Protein AF-A0A8J4PV70-F1 (afdb_monomer_lite)

Foldseek 3Di:
DDDDDDDDDDDPDDPDPPPPPPPCDVVNVVVVVVVVVVVVVLVVLVVVLVVLVVVLVVLCVVQVVCSCPPCVVSVVVSVVSVVVSVVVVD

Sequence (90 aa):
MAEEVPTTWVEKQHLRPQVLDIDVTQKHKERIATNVKFAIEFEQNENELKLYQNILAECFYKQRQGYIKNCRPIVLEYLQKVADVESKNY

Secondary structure (DSSP, 8-state):
-------------------------HHHHHHHHHHHHHHHHHHHHHHHHHHHHHHHHHHHHHHGGGHHHHSHHHHHHHHHHHHHHHHH--

Organism: NCBI:txid133409

Structure (mmCIF, N/CA/C/O backbone):
data_AF-A0A8J4PV70-F1
#
_entry.id   AF-A0A8J4PV70-F1
#
loop_
_atom_site.group_PDB
_atom_site.id
_atom_site.type_symbol
_atom_site.label_atom_id
_atom_site.label_alt_id
_atom_site.label_comp_id
_atom_site.label_asym_id
_atom_site.label_entity_id
_atom_site.label_seq_id
_atom_site.pdbx_PDB_ins_code
_atom_site.Cartn_x
_atom_site.Cartn_y
_atom_site.Cartn_z
_atom_site.occupancy
_atom_site.B_iso_or_equiv
_atom_site.auth_seq_id
_atom_site.auth_comp_id
_atom_site.auth_asym_id
_atom_site.auth_atom_id
_atom_site.pdbx_PDB_model_num
ATOM 1 N N . MET A 1 1 ? 52.153 -31.946 10.565 1.00 40.03 1 MET A N 1
ATOM 2 C CA . MET A 1 1 ? 50.943 -32.560 9.985 1.00 40.03 1 MET A CA 1
ATOM 3 C C . MET A 1 1 ? 50.247 -31.461 9.207 1.00 40.03 1 MET A C 1
ATOM 5 O O . MET A 1 1 ? 49.763 -30.531 9.831 1.00 40.03 1 MET A O 1
ATOM 9 N N . ALA A 1 2 ? 50.363 -31.478 7.880 1.00 42.41 2 ALA A N 1
ATOM 10 C CA . ALA A 1 2 ? 49.698 -30.521 7.000 1.00 42.41 2 ALA A CA 1
ATOM 11 C C . ALA A 1 2 ? 48.451 -31.217 6.448 1.00 42.41 2 ALA A C 1
ATOM 13 O O . ALA A 1 2 ? 48.570 -32.285 5.853 1.00 42.41 2 ALA A O 1
ATOM 14 N N . GLU A 1 3 ? 47.273 -30.669 6.731 1.00 48.34 3 GLU A N 1
ATOM 15 C CA . GLU A 1 3 ? 46.008 -31.156 6.184 1.00 48.34 3 GLU A CA 1
ATOM 16 C C . GLU A 1 3 ? 45.925 -30.735 4.710 1.00 48.34 3 GLU A C 1
ATOM 18 O O . GLU A 1 3 ? 45.793 -29.555 4.388 1.00 48.34 3 GLU A O 1
ATOM 23 N N . GLU A 1 4 ? 46.067 -31.703 3.804 1.00 53.44 4 GLU A N 1
ATOM 24 C CA . GLU A 1 4 ? 45.888 -31.507 2.366 1.00 53.44 4 GLU A CA 1
ATOM 25 C C . GLU A 1 4 ? 44.390 -31.377 2.053 1.00 53.44 4 GLU A 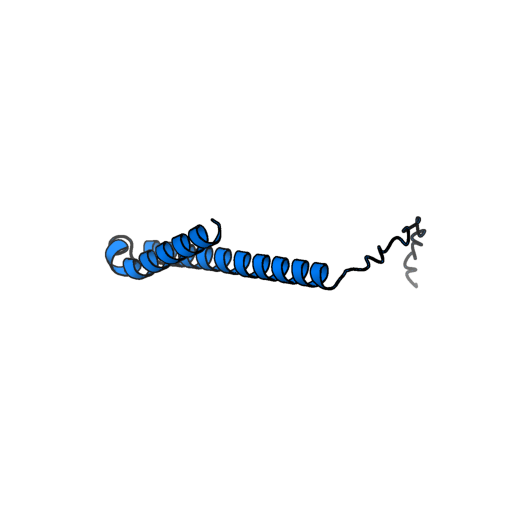C 1
ATOM 27 O O . GLU A 1 4 ? 43.626 -32.338 2.130 1.00 53.44 4 GLU A O 1
ATOM 32 N N . VAL A 1 5 ? 43.956 -30.164 1.708 1.00 50.50 5 VAL A N 1
ATOM 33 C CA . VAL A 1 5 ? 42.607 -29.899 1.193 1.00 50.50 5 VAL A CA 1
ATOM 34 C C . VAL A 1 5 ? 42.480 -30.544 -0.197 1.00 50.50 5 VAL A C 1
ATOM 36 O O . VAL A 1 5 ? 43.318 -30.273 -1.059 1.00 50.50 5 VAL A O 1
ATOM 39 N N . PRO A 1 6 ? 41.455 -31.373 -0.470 1.00 45.22 6 PRO A N 1
ATOM 40 C CA . PRO A 1 6 ? 41.323 -32.024 -1.765 1.00 45.22 6 PRO A CA 1
ATOM 41 C C . PRO A 1 6 ? 40.836 -31.020 -2.814 1.00 45.22 6 PRO A C 1
ATOM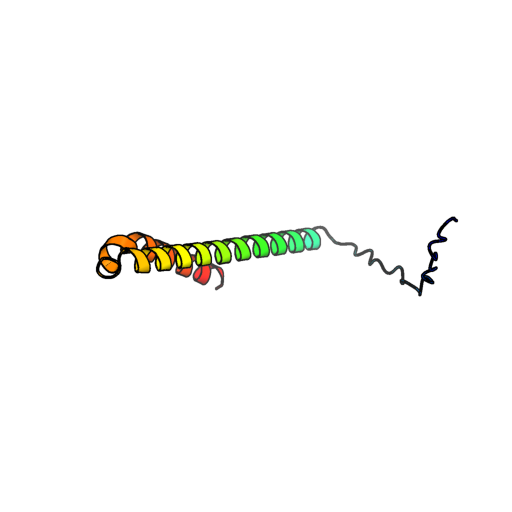 43 O O . PRO A 1 6 ? 39.675 -30.607 -2.828 1.00 45.22 6 PRO A O 1
ATOM 46 N N . THR A 1 7 ? 41.729 -30.639 -3.726 1.00 51.44 7 THR A N 1
ATOM 47 C CA . THR A 1 7 ? 41.397 -29.828 -4.902 1.00 51.44 7 THR A CA 1
ATOM 48 C C . THR A 1 7 ? 40.607 -30.685 -5.888 1.00 51.44 7 THR A C 1
ATOM 50 O O . THR A 1 7 ? 41.171 -31.445 -6.676 1.00 51.44 7 THR A O 1
ATOM 53 N N . THR A 1 8 ? 39.281 -30.600 -5.833 1.00 47.50 8 THR A N 1
ATOM 54 C CA . THR A 1 8 ? 38.408 -31.239 -6.820 1.00 47.50 8 THR A CA 1
ATOM 55 C C . THR A 1 8 ? 38.415 -30.417 -8.107 1.00 47.50 8 THR A C 1
ATOM 57 O O . THR A 1 8 ? 38.026 -29.251 -8.140 1.00 47.50 8 THR A O 1
ATOM 60 N N . TRP A 1 9 ? 38.900 -31.024 -9.188 1.00 46.84 9 TRP A N 1
ATOM 61 C CA . TRP A 1 9 ? 38.844 -30.441 -10.522 1.00 46.84 9 TRP A CA 1
ATOM 62 C C . TRP A 1 9 ? 37.431 -30.628 -11.067 1.00 46.84 9 TRP A C 1
ATOM 64 O O . TRP A 1 9 ? 37.034 -31.738 -11.413 1.00 46.84 9 TRP A O 1
ATOM 74 N N . VAL A 1 10 ? 36.657 -29.546 -11.132 1.00 49.59 10 VAL A N 1
ATOM 75 C CA . VAL A 1 10 ? 35.397 -29.546 -11.879 1.00 49.59 10 VAL A CA 1
ATOM 76 C C . VAL A 1 10 ? 35.761 -29.557 -13.362 1.00 49.59 10 VAL A C 1
ATOM 78 O O . VAL A 1 10 ? 36.191 -28.543 -13.917 1.00 49.59 10 VAL A O 1
ATOM 81 N N . GLU A 1 11 ? 35.633 -30.723 -13.995 1.00 44.53 11 GLU A N 1
ATOM 82 C CA . GLU A 1 11 ? 35.677 -30.864 -15.448 1.00 44.53 11 GLU A CA 1
ATOM 83 C C . GLU A 1 11 ? 34.693 -29.859 -16.055 1.00 44.53 11 GLU A C 1
ATOM 85 O O . GLU A 1 11 ? 33.489 -29.909 -15.795 1.00 44.53 11 GLU A O 1
ATOM 90 N N . LYS A 1 12 ? 35.215 -28.907 -16.839 1.00 51.16 12 LYS A N 1
ATOM 91 C CA . LYS A 1 12 ? 34.416 -27.941 -17.599 1.00 51.16 12 LYS A CA 1
ATOM 92 C C . LYS A 1 12 ? 33.614 -28.699 -18.656 1.00 51.16 12 LYS A C 1
ATOM 94 O O . LYS A 1 12 ? 33.991 -28.742 -19.826 1.00 51.16 12 LYS A O 1
ATOM 99 N N . GLN A 1 13 ? 32.499 -29.296 -18.252 1.00 46.34 13 GLN A N 1
ATOM 100 C CA . GLN A 1 13 ? 31.480 -29.758 -19.176 1.00 46.34 13 GLN A CA 1
ATOM 101 C C . GLN A 1 13 ? 30.965 -28.537 -19.936 1.00 46.34 13 GLN A C 1
ATOM 103 O O . GLN A 1 13 ? 30.235 -27.724 -19.384 1.00 46.34 13 GLN A O 1
ATOM 108 N N . HIS A 1 14 ? 31.434 -28.389 -21.178 1.00 46.59 14 HIS A N 1
ATOM 109 C CA . HIS A 1 14 ? 30.797 -27.695 -22.298 1.00 46.59 14 HIS A CA 1
ATOM 110 C C . HIS A 1 14 ? 29.727 -26.655 -21.917 1.00 46.59 14 HIS A C 1
ATOM 112 O O . HIS A 1 14 ? 28.559 -26.774 -22.289 1.00 46.59 14 HIS A O 1
ATOM 118 N N . LEU A 1 15 ? 30.137 -25.582 -21.237 1.00 43.91 15 LEU A N 1
ATOM 119 C CA . LEU A 1 15 ? 29.366 -24.346 -21.235 1.00 43.91 15 LEU A CA 1
ATOM 120 C C . LEU A 1 15 ? 29.490 -23.787 -22.650 1.00 43.91 15 LEU A C 1
ATOM 122 O O . LEU A 1 15 ? 30.499 -23.180 -23.004 1.00 43.91 15 LEU A O 1
ATOM 126 N N . ARG A 1 16 ? 28.499 -24.093 -23.494 1.00 42.62 16 ARG A N 1
ATOM 127 C CA . ARG A 1 16 ? 28.380 -23.526 -24.837 1.00 42.62 16 ARG A CA 1
ATOM 128 C C . ARG A 1 16 ? 28.549 -22.008 -24.718 1.00 42.62 16 ARG A C 1
ATOM 130 O O . ARG A 1 16 ? 27.743 -21.386 -24.023 1.00 42.62 16 ARG A O 1
ATOM 137 N N . PRO A 1 17 ? 29.529 -21.390 -25.396 1.00 44.53 17 PRO A N 1
ATOM 138 C CA . PRO A 1 17 ? 29.600 -19.947 -25.504 1.00 44.53 17 PRO A CA 1
ATOM 139 C C . PRO A 1 17 ? 28.570 -19.527 -26.556 1.00 44.53 17 PRO A C 1
ATOM 141 O O . PRO A 1 17 ? 28.893 -19.161 -27.676 1.00 44.53 17 PRO A O 1
ATOM 144 N N . GLN A 1 18 ? 27.297 -19.660 -26.206 1.00 45.91 18 GLN A N 1
ATOM 145 C CA . GLN A 1 18 ? 26.249 -18.821 -26.760 1.00 45.91 18 GLN A CA 1
ATOM 146 C C . GLN A 1 18 ? 25.820 -17.909 -25.619 1.00 45.91 18 GLN A C 1
ATOM 148 O O . GLN A 1 18 ? 24.683 -17.928 -25.157 1.00 45.91 18 GLN A O 1
ATOM 153 N N . VAL A 1 19 ? 26.778 -17.108 -25.140 1.00 44.81 19 VAL A N 1
ATOM 154 C CA . VAL A 1 19 ? 26.410 -15.762 -24.718 1.00 44.81 19 VAL A CA 1
ATOM 155 C C . VAL A 1 19 ? 25.824 -15.178 -25.985 1.00 44.81 19 VAL A C 1
ATOM 157 O O . VAL A 1 19 ? 26.546 -14.956 -26.953 1.00 44.81 19 VAL A O 1
ATOM 160 N N . LEU A 1 20 ? 24.495 -15.129 -26.038 1.00 42.78 20 LEU A N 1
ATOM 161 C CA . LEU A 1 20 ? 23.804 -14.433 -27.092 1.00 42.78 20 LEU A CA 1
ATOM 162 C C . LEU A 1 20 ? 24.397 -13.021 -27.113 1.00 42.78 20 LEU A C 1
ATOM 164 O O . LEU A 1 20 ? 24.085 -12.206 -26.245 1.00 42.78 20 LEU A O 1
ATOM 168 N N . ASP A 1 21 ? 25.248 -12.746 -28.098 1.00 42.91 21 ASP A N 1
ATOM 169 C CA . ASP A 1 21 ? 25.423 -11.409 -28.644 1.00 42.91 21 ASP A CA 1
ATOM 170 C C . ASP A 1 21 ? 24.069 -11.042 -29.253 1.00 42.91 21 ASP A C 1
ATOM 172 O O . ASP A 1 21 ? 23.821 -11.142 -30.455 1.00 42.91 21 ASP A O 1
ATOM 176 N N . ILE A 1 22 ? 23.116 -10.733 -28.373 1.00 49.47 22 ILE A N 1
ATOM 177 C CA . ILE A 1 22 ? 21.893 -10.075 -28.773 1.00 49.47 22 ILE A CA 1
ATOM 178 C C . ILE A 1 22 ? 22.373 -8.690 -29.167 1.00 49.47 22 ILE A C 1
ATOM 180 O O . ILE A 1 22 ? 22.819 -7.910 -28.325 1.00 49.47 22 ILE A O 1
ATOM 184 N N . ASP A 1 23 ? 22.292 -8.392 -30.453 1.00 51.06 23 ASP A N 1
ATOM 185 C CA . ASP A 1 23 ? 22.320 -7.029 -30.950 1.00 51.06 23 ASP A CA 1
ATOM 186 C C . ASP A 1 23 ? 21.060 -6.329 -30.404 1.00 51.06 23 ASP A C 1
ATOM 188 O O . ASP A 1 23 ? 19.996 -6.277 -31.028 1.00 51.06 23 ASP A O 1
ATOM 192 N N . VAL A 1 24 ? 21.121 -5.937 -29.123 1.00 51.47 24 VAL A N 1
ATOM 193 C CA . VAL A 1 24 ? 20.011 -5.326 -28.395 1.00 51.47 24 VAL A CA 1
ATOM 194 C C . VAL A 1 24 ? 19.904 -3.899 -28.911 1.00 51.47 24 VAL A C 1
ATOM 196 O O . VAL A 1 24 ? 20.464 -2.962 -28.334 1.00 51.47 24 VAL A O 1
ATOM 199 N N . THR A 1 25 ? 19.183 -3.747 -30.020 1.00 60.44 25 THR A N 1
ATOM 200 C CA . THR A 1 25 ? 18.711 -2.467 -30.558 1.00 60.44 25 THR A CA 1
ATOM 201 C C . THR A 1 25 ? 18.265 -1.584 -29.386 1.00 60.44 25 THR A C 1
ATOM 203 O O . THR A 1 25 ? 17.588 -2.084 -28.487 1.00 60.44 25 THR A O 1
ATOM 206 N N . GLN A 1 26 ? 18.621 -0.291 -29.356 1.00 62.06 26 GLN A N 1
ATOM 207 C CA . GLN A 1 26 ? 18.307 0.635 -28.243 1.00 62.06 26 GLN A CA 1
ATOM 208 C C . GLN A 1 26 ? 16.878 0.471 -27.683 1.00 62.06 26 GLN A C 1
ATOM 210 O O . GLN A 1 26 ? 16.697 0.415 -26.469 1.00 62.06 26 GLN A O 1
ATOM 215 N N . LYS A 1 27 ? 15.891 0.244 -28.561 1.00 61.22 27 LYS A N 1
ATOM 216 C CA . LYS A 1 27 ? 14.485 -0.028 -28.211 1.00 61.22 27 LYS A CA 1
ATOM 217 C C . LYS A 1 27 ? 14.274 -1.192 -27.236 1.00 61.22 27 LYS A C 1
ATOM 219 O O . LYS A 1 27 ? 13.360 -1.159 -26.418 1.00 61.22 27 LYS A O 1
ATOM 224 N N . HIS A 1 28 ? 15.078 -2.246 -27.321 1.00 61.53 28 HIS A N 1
ATOM 225 C CA . HIS A 1 28 ? 14.943 -3.420 -26.463 1.00 61.53 28 HIS A CA 1
ATOM 226 C C . HIS A 1 28 ? 15.583 -3.184 -25.082 1.00 61.53 28 HIS A C 1
ATOM 228 O O . HIS A 1 28 ? 15.028 -3.629 -24.079 1.00 61.53 28 HIS A O 1
ATOM 234 N N . LYS A 1 29 ? 16.657 -2.379 -24.995 1.00 67.62 29 LYS A N 1
ATOM 235 C CA . LYS A 1 29 ? 17.192 -1.889 -23.707 1.00 67.62 29 LYS A CA 1
ATOM 236 C C . LYS A 1 29 ? 16.204 -0.955 -23.009 1.00 67.62 29 LYS A C 1
ATOM 238 O O . LYS A 1 29 ? 15.965 -1.110 -21.815 1.00 67.62 29 LYS A O 1
ATOM 243 N N . GLU A 1 30 ? 15.592 -0.037 -23.755 1.00 70.75 30 GLU A N 1
ATOM 244 C CA . GLU A 1 30 ? 14.548 0.860 -23.241 1.00 70.75 30 GLU A CA 1
ATOM 245 C C . GLU A 1 30 ? 13.343 0.075 -22.719 1.00 70.75 30 GLU A C 1
ATOM 247 O O . GLU A 1 30 ? 12.862 0.340 -21.622 1.00 70.75 30 GLU A O 1
ATOM 252 N N . ARG A 1 31 ? 12.903 -0.955 -23.449 1.00 70.44 31 ARG A N 1
ATOM 253 C CA . ARG A 1 31 ? 11.797 -1.819 -23.020 1.00 70.44 31 ARG A CA 1
ATOM 254 C C . ARG A 1 31 ? 12.110 -2.582 -21.730 1.00 70.44 31 ARG A C 1
ATOM 256 O O . ARG A 1 31 ? 11.255 -2.644 -20.853 1.00 70.44 31 ARG A O 1
ATOM 263 N N . ILE A 1 32 ? 13.322 -3.125 -21.584 1.00 71.19 32 ILE A N 1
ATOM 264 C CA . ILE A 1 32 ? 13.750 -3.778 -20.335 1.00 71.19 32 ILE A CA 1
ATOM 265 C C . ILE A 1 32 ? 13.793 -2.762 -19.187 1.00 71.19 32 ILE A C 1
ATOM 267 O O . ILE A 1 32 ? 13.262 -3.043 -18.117 1.00 71.19 32 ILE A O 1
ATOM 271 N N . ALA A 1 33 ? 14.360 -1.573 -19.406 1.00 72.94 33 ALA A N 1
ATOM 272 C CA . ALA A 1 33 ? 14.421 -0.526 -18.386 1.00 72.94 33 ALA A CA 1
ATOM 273 C C . ALA A 1 33 ? 13.024 -0.077 -17.928 1.00 72.94 33 ALA A C 1
ATOM 275 O O . ALA A 1 33 ? 12.796 0.093 -16.732 1.00 72.94 33 ALA A O 1
ATOM 276 N N . THR A 1 34 ? 12.077 0.064 -18.858 1.00 77.19 34 THR A N 1
ATOM 277 C CA . THR A 1 34 ? 10.674 0.366 -18.547 1.00 77.19 34 THR A CA 1
ATOM 278 C C . THR A 1 34 ? 10.037 -0.758 -17.735 1.00 77.19 34 THR A C 1
ATOM 280 O O . THR A 1 34 ? 9.448 -0.484 -16.697 1.00 77.19 34 THR A O 1
ATOM 283 N N . ASN A 1 35 ? 10.221 -2.020 -18.130 1.00 71.88 35 ASN A N 1
ATOM 284 C CA . ASN A 1 35 ? 9.682 -3.160 -17.382 1.00 71.88 35 ASN A CA 1
ATOM 285 C C . ASN A 1 35 ? 10.255 -3.256 -15.960 1.00 71.88 35 ASN A C 1
ATOM 287 O O . ASN A 1 35 ? 9.519 -3.551 -15.023 1.00 71.88 35 ASN A O 1
ATOM 291 N N . VAL A 1 36 ? 11.552 -2.982 -15.786 1.00 74.88 36 VAL A N 1
ATOM 292 C CA . VAL A 1 36 ? 12.192 -2.949 -14.462 1.00 74.88 36 VAL A CA 1
ATOM 293 C C . VAL A 1 36 ? 11.624 -1.811 -13.613 1.00 74.88 36 VAL A C 1
ATOM 295 O O . VAL A 1 36 ? 11.329 -2.031 -12.443 1.00 74.88 36 VAL A O 1
ATOM 298 N N . LYS A 1 37 ? 11.409 -0.620 -14.188 1.00 75.25 37 LYS A N 1
ATOM 299 C CA . LYS A 1 37 ? 10.749 0.489 -13.478 1.00 75.25 37 LYS A CA 1
ATOM 300 C C . LYS A 1 37 ? 9.334 0.118 -13.037 1.00 75.25 37 LYS A C 1
ATOM 302 O O . LYS A 1 37 ? 9.017 0.298 -11.870 1.00 75.25 37 LYS A O 1
ATOM 307 N N . PHE A 1 38 ? 8.539 -0.472 -13.930 1.00 76.62 38 PHE A N 1
ATOM 308 C CA . PHE A 1 38 ? 7.201 -0.967 -13.595 1.00 76.62 38 PHE A CA 1
ATOM 309 C C . PHE A 1 38 ? 7.232 -1.996 -12.461 1.00 76.62 38 PHE A C 1
ATOM 311 O O . PHE A 1 38 ? 6.420 -1.914 -11.546 1.00 76.62 38 PHE A O 1
ATOM 318 N N . ALA A 1 39 ? 8.178 -2.941 -12.487 1.00 69.75 39 ALA A N 1
ATOM 319 C CA . ALA A 1 39 ? 8.314 -3.942 -11.431 1.00 69.75 39 ALA A CA 1
ATOM 320 C C . ALA A 1 39 ? 8.656 -3.310 -10.071 1.00 69.75 39 ALA A C 1
ATOM 322 O O . ALA A 1 39 ? 8.056 -3.674 -9.062 1.00 69.75 39 ALA A O 1
ATOM 323 N N . ILE A 1 40 ? 9.569 -2.332 -10.051 1.00 77.56 40 ILE A N 1
ATOM 324 C CA . ILE A 1 40 ? 9.939 -1.601 -8.830 1.00 77.56 40 ILE A CA 1
ATOM 325 C C . ILE A 1 40 ? 8.745 -0.805 -8.289 1.00 77.56 40 ILE A C 1
ATOM 327 O O . ILE A 1 40 ? 8.466 -0.855 -7.093 1.00 77.56 40 ILE A O 1
ATOM 331 N N . GLU A 1 41 ? 8.024 -0.086 -9.151 1.00 77.44 41 GLU A N 1
ATOM 332 C CA . GLU A 1 41 ? 6.839 0.686 -8.753 1.00 77.44 41 GLU A CA 1
ATOM 333 C C . GLU A 1 41 ? 5.723 -0.223 -8.222 1.00 77.44 41 GLU A C 1
ATOM 335 O O . GLU A 1 41 ? 5.080 0.098 -7.222 1.00 77.44 41 GLU A O 1
ATOM 340 N N . PHE A 1 42 ? 5.516 -1.382 -8.849 1.00 74.88 42 PHE A N 1
ATOM 341 C CA . PHE A 1 42 ? 4.549 -2.377 -8.394 1.00 74.88 42 PHE A CA 1
ATOM 342 C C . PHE A 1 42 ? 4.897 -2.912 -6.997 1.00 74.88 42 PH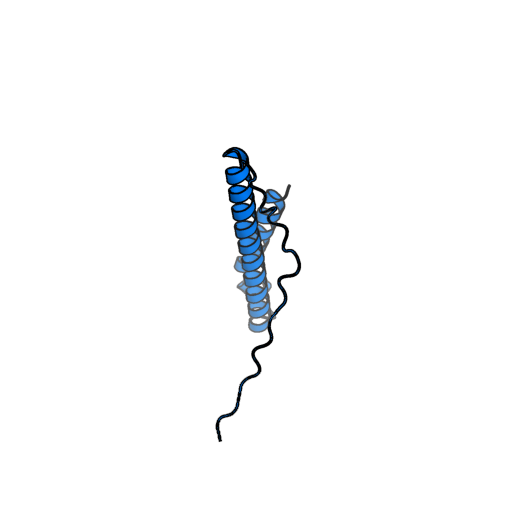E A C 1
ATOM 344 O O . PHE A 1 42 ? 4.044 -2.917 -6.109 1.00 74.88 42 PHE A O 1
ATOM 351 N N . GLU A 1 43 ? 6.158 -3.293 -6.773 1.00 75.94 43 GLU A N 1
ATOM 352 C CA . GLU A 1 43 ? 6.631 -3.780 -5.472 1.00 75.94 43 GLU A CA 1
ATOM 353 C C . GLU A 1 43 ? 6.517 -2.705 -4.377 1.00 75.94 43 GLU A C 1
ATOM 355 O O . GLU A 1 43 ? 6.111 -2.995 -3.248 1.00 75.94 43 GLU A O 1
ATOM 360 N N . GLN A 1 44 ? 6.822 -1.444 -4.703 1.00 80.75 44 GLN A N 1
ATOM 361 C CA . GLN A 1 44 ? 6.639 -0.322 -3.779 1.00 80.75 44 GLN A CA 1
ATOM 362 C C . GLN A 1 44 ? 5.171 -0.144 -3.380 1.00 80.75 44 GLN A C 1
ATOM 364 O O . GLN A 1 44 ? 4.883 -0.031 -2.187 1.00 80.75 44 GLN A O 1
ATOM 369 N N . ASN A 1 45 ? 4.250 -0.178 -4.346 1.00 82.62 45 ASN A N 1
ATOM 370 C CA . ASN A 1 45 ? 2.817 -0.044 -4.083 1.00 82.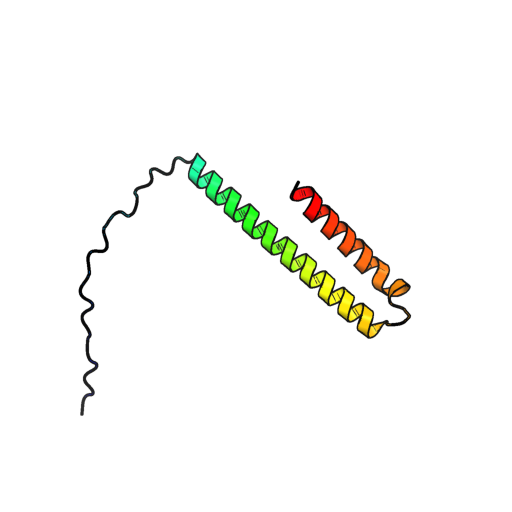62 45 ASN A CA 1
ATOM 371 C C . ASN A 1 45 ? 2.285 -1.196 -3.212 1.00 82.62 45 ASN A C 1
ATOM 373 O O . ASN A 1 45 ? 1.540 -0.951 -2.262 1.00 82.62 45 ASN A O 1
ATOM 377 N N . GLU A 1 46 ? 2.692 -2.445 -3.472 1.00 82.12 46 GLU A N 1
ATOM 378 C CA . GLU A 1 46 ? 2.309 -3.584 -2.623 1.00 82.12 46 GLU A C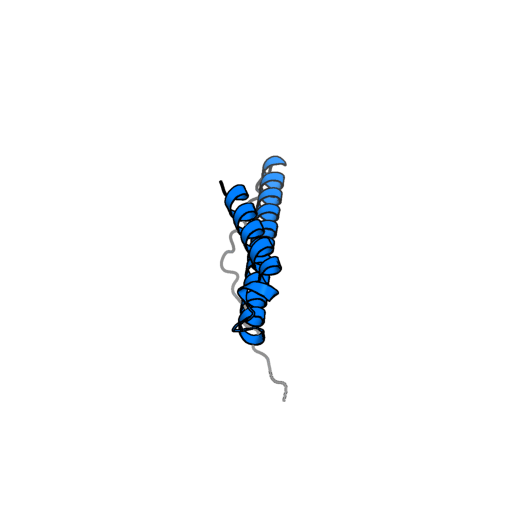A 1
ATOM 379 C C . GLU A 1 46 ? 2.826 -3.442 -1.187 1.00 82.12 46 GLU A C 1
ATOM 381 O O . GLU A 1 46 ? 2.094 -3.702 -0.225 1.00 82.12 46 GLU A O 1
ATOM 386 N N . ASN A 1 47 ? 4.086 -3.033 -1.025 1.00 85.69 47 ASN A N 1
ATOM 387 C CA . ASN A 1 47 ? 4.688 -2.845 0.293 1.00 85.69 47 ASN A CA 1
ATOM 388 C C . ASN A 1 47 ? 4.015 -1.707 1.067 1.00 85.69 47 ASN A C 1
ATOM 390 O O . ASN A 1 47 ? 3.782 -1.835 2.272 1.00 85.69 47 ASN A O 1
ATOM 394 N N . GLU A 1 48 ? 3.649 -0.624 0.383 1.00 84.69 48 GLU A N 1
ATOM 395 C CA . GLU A 1 48 ? 2.915 0.486 0.984 1.00 84.69 48 GLU A CA 1
ATOM 396 C C . GLU A 1 48 ? 1.513 0.045 1.442 1.00 84.69 48 GLU A C 1
ATOM 398 O O . GLU A 1 48 ? 1.126 0.306 2.583 1.00 84.69 48 GLU A O 1
ATOM 403 N N . LEU A 1 49 ? 0.777 -0.716 0.622 1.00 88.31 49 LEU A N 1
ATOM 404 C CA . LEU A 1 49 ? -0.530 -1.265 1.008 1.00 88.31 49 LEU A CA 1
ATOM 405 C C . LEU A 1 49 ? -0.435 -2.206 2.219 1.00 88.31 49 LEU A C 1
ATOM 407 O O . LEU A 1 49 ? -1.257 -2.107 3.136 1.00 88.31 49 LEU A O 1
ATOM 411 N N . LYS A 1 50 ? 0.583 -3.077 2.270 1.00 88.50 50 LYS A N 1
ATOM 412 C CA . LYS A 1 50 ? 0.846 -3.941 3.438 1.00 88.50 50 LYS A CA 1
ATOM 413 C C . LYS A 1 50 ? 1.139 -3.127 4.698 1.00 88.50 50 LYS A C 1
ATOM 415 O O . LYS A 1 50 ? 0.658 -3.472 5.778 1.00 88.50 50 LYS A O 1
ATOM 420 N N . LEU A 1 51 ? 1.893 -2.034 4.580 1.00 87.50 51 LEU A N 1
ATOM 421 C CA . LEU A 1 51 ? 2.169 -1.145 5.708 1.00 87.50 51 LEU A CA 1
ATOM 422 C C . LEU A 1 51 ? 0.876 -0.530 6.263 1.00 87.50 51 LEU A C 1
ATOM 424 O O . LEU A 1 51 ? 0.647 -0.586 7.472 1.00 87.50 51 LEU A O 1
ATOM 428 N N . TYR A 1 52 ? -0.001 -0.015 5.397 1.00 87.81 52 TYR A N 1
ATOM 429 C CA . TYR A 1 52 ? -1.303 0.518 5.816 1.00 87.81 52 TYR A CA 1
ATOM 430 C C . TYR A 1 52 ? -2.175 -0.543 6.502 1.00 87.81 52 TYR A C 1
ATOM 432 O O . TYR A 1 52 ? -2.794 -0.251 7.527 1.00 87.81 52 TYR A O 1
ATOM 440 N N . GLN A 1 53 ? -2.189 -1.783 6.002 1.00 87.94 53 GLN A N 1
ATOM 441 C CA . GLN A 1 53 ? -2.901 -2.891 6.654 1.00 87.94 53 GLN A CA 1
ATOM 442 C C . GLN A 1 53 ? -2.381 -3.155 8.074 1.00 87.94 53 GLN A C 1
ATOM 444 O O . GLN A 1 53 ? -3.182 -3.299 9.001 1.00 87.94 53 GLN A O 1
ATOM 449 N N . ASN A 1 54 ? -1.060 -3.145 8.270 1.00 89.69 54 ASN A N 1
ATOM 450 C CA . ASN A 1 54 ? -0.453 -3.309 9.594 1.00 89.69 54 ASN A CA 1
ATOM 451 C C . ASN A 1 54 ? -0.827 -2.159 10.541 1.00 89.69 54 ASN A C 1
ATOM 453 O O . ASN A 1 54 ? -1.222 -2.400 11.684 1.00 89.69 54 ASN A O 1
ATOM 457 N N . ILE A 1 55 ? -0.782 -0.912 10.059 1.00 88.44 55 ILE A N 1
ATOM 458 C CA . ILE A 1 55 ? -1.182 0.269 10.841 1.00 88.44 55 ILE A CA 1
ATOM 459 C C . ILE A 1 55 ? -2.660 0.175 11.242 1.00 88.44 55 ILE A C 1
ATOM 461 O O . ILE A 1 55 ? -3.014 0.450 12.391 1.00 88.44 55 ILE A O 1
ATOM 465 N N . LEU A 1 56 ? -3.535 -0.239 10.324 1.00 89.44 56 LEU A N 1
ATOM 466 C CA . LEU A 1 56 ? -4.961 -0.410 10.602 1.00 89.44 56 LEU A CA 1
ATOM 467 C C . LEU A 1 56 ? -5.222 -1.524 11.619 1.00 89.44 56 LEU A C 1
ATOM 469 O O . LEU A 1 56 ? -6.062 -1.336 12.504 1.00 89.44 56 LEU A O 1
ATOM 473 N N . ALA A 1 57 ? -4.490 -2.637 11.541 1.00 88.00 57 ALA A N 1
ATOM 474 C CA . ALA A 1 57 ? -4.570 -3.723 12.514 1.00 88.00 57 ALA A CA 1
ATOM 475 C C . ALA A 1 57 ? -4.136 -3.261 13.916 1.00 88.00 57 ALA A C 1
ATOM 477 O O . ALA A 1 57 ? -4.841 -3.508 14.900 1.00 88.00 57 ALA A O 1
ATOM 478 N N . GLU A 1 58 ? -3.034 -2.515 14.016 1.00 89.75 58 GLU A N 1
ATOM 479 C CA . GLU A 1 58 ? -2.608 -1.909 15.281 1.00 89.75 58 GLU A CA 1
ATOM 480 C C . GLU A 1 58 ? -3.629 -0.906 15.822 1.00 89.75 58 GLU A C 1
ATOM 482 O O . GLU A 1 58 ? -3.927 -0.894 17.021 1.00 89.75 58 GLU A O 1
ATOM 487 N N . CYS A 1 59 ? -4.176 -0.061 14.948 1.00 85.88 59 CYS A N 1
ATOM 488 C CA . CYS A 1 59 ? -5.157 0.946 15.329 1.00 85.88 59 CYS A CA 1
ATOM 489 C C . CYS A 1 59 ? -6.443 0.284 15.843 1.00 85.88 59 CYS A C 1
ATOM 491 O O . CYS A 1 59 ? -6.977 0.688 16.878 1.00 85.88 59 CYS A O 1
ATOM 493 N N . PHE A 1 60 ? -6.890 -0.794 15.193 1.00 85.44 60 PHE A N 1
ATOM 494 C CA . PHE A 1 60 ? -7.998 -1.624 15.662 1.00 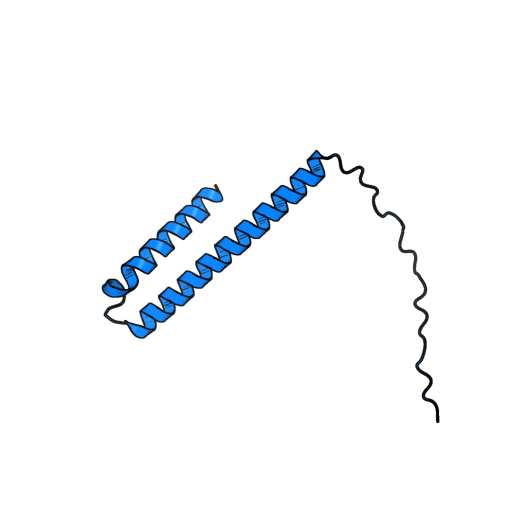85.44 60 PHE A CA 1
ATOM 495 C C . PHE A 1 60 ? -7.711 -2.238 17.032 1.00 85.44 60 PHE A C 1
ATOM 497 O O . PHE A 1 60 ? -8.536 -2.123 17.942 1.00 85.44 60 PHE A O 1
ATOM 504 N N . TYR A 1 61 ? -6.524 -2.821 17.214 1.00 87.44 61 TYR A N 1
ATOM 505 C CA . TYR A 1 61 ? -6.141 -3.441 18.480 1.00 87.44 61 TYR A CA 1
ATOM 506 C C . TYR A 1 61 ? -6.122 -2.437 19.644 1.00 87.44 61 TYR A C 1
ATOM 508 O O . TYR A 1 61 ? -6.634 -2.741 20.724 1.00 87.44 61 TYR A O 1
ATOM 516 N N . LYS A 1 62 ? -5.583 -1.231 19.416 1.00 86.38 62 LYS A N 1
ATOM 517 C CA . LYS A 1 62 ? -5.461 -0.171 20.432 1.00 86.38 62 LYS A CA 1
ATOM 518 C C . LYS A 1 62 ? -6.792 0.523 20.734 1.00 86.38 62 LYS A C 1
ATOM 520 O O . LYS A 1 62 ? -7.064 0.831 21.889 1.00 86.38 62 LYS A O 1
ATOM 525 N N . GLN A 1 63 ? -7.611 0.789 19.715 1.00 84.25 63 GLN A N 1
ATOM 526 C CA . GLN A 1 63 ? -8.808 1.628 19.856 1.00 84.25 63 GLN A CA 1
ATOM 527 C C . GLN A 1 63 ? -10.097 0.827 20.056 1.00 84.25 63 GLN A C 1
ATOM 529 O O . GLN A 1 63 ? -11.043 1.382 20.609 1.00 84.25 63 GLN A O 1
ATOM 534 N N . ARG A 1 64 ? -10.157 -0.448 19.637 1.00 80.56 64 ARG A N 1
ATOM 535 C CA . ARG A 1 64 ? -11.323 -1.355 19.710 1.00 80.56 64 ARG A CA 1
ATOM 536 C C . ARG A 1 64 ? -12.659 -0.661 19.400 1.00 80.56 64 ARG A C 1
ATOM 538 O O . ARG A 1 64 ? -13.043 -0.554 18.242 1.00 80.56 64 ARG A O 1
ATOM 545 N N . GLN A 1 65 ? -13.348 -0.148 20.422 1.00 80.81 65 GLN A N 1
ATOM 546 C CA . GLN A 1 65 ? -14.631 0.560 20.305 1.00 80.81 65 GLN A CA 1
ATOM 547 C C . GLN A 1 65 ? -14.519 1.927 19.599 1.00 80.81 65 GLN A C 1
ATOM 549 O O . GLN A 1 65 ? -15.461 2.365 18.945 1.00 80.81 65 GLN A O 1
ATOM 554 N N . GLY A 1 66 ? -13.366 2.593 19.689 1.00 82.50 66 GLY A N 1
ATOM 555 C CA . GLY A 1 66 ? -13.074 3.869 19.032 1.00 82.50 66 GLY A CA 1
ATOM 556 C C . GLY A 1 66 ? -12.524 3.743 17.610 1.00 82.50 66 GLY A C 1
ATOM 557 O O . GLY A 1 66 ? -12.247 4.769 16.992 1.00 82.50 66 GLY A O 1
ATOM 558 N N . TYR A 1 67 ? -12.361 2.525 17.077 1.00 78.88 67 TYR A N 1
ATOM 559 C CA . TYR A 1 67 ? -11.711 2.279 15.782 1.00 78.88 67 TYR A CA 1
ATOM 560 C C . TYR A 1 67 ? -12.308 3.120 14.647 1.00 78.88 67 TYR A C 1
ATOM 562 O O . TYR A 1 67 ? -11.589 3.856 13.976 1.00 78.88 67 TYR A O 1
ATOM 570 N N . ILE A 1 68 ? -13.635 3.094 14.490 1.00 78.56 68 ILE A N 1
ATOM 571 C CA . ILE A 1 68 ? -14.319 3.830 13.416 1.00 78.56 68 ILE A CA 1
ATOM 572 C C . ILE A 1 68 ? -14.150 5.344 13.560 1.00 78.56 68 ILE A C 1
ATOM 574 O O . ILE A 1 68 ? -14.167 6.054 12.565 1.00 78.56 68 ILE A O 1
ATOM 578 N N . LYS A 1 69 ? -13.977 5.873 14.773 1.00 83.06 69 LYS A N 1
ATOM 579 C CA . LYS A 1 69 ? -13.807 7.316 14.974 1.00 83.06 69 LYS A CA 1
ATOM 580 C C . LYS A 1 69 ? -12.349 7.743 14.801 1.00 83.06 69 LYS A C 1
ATOM 582 O O . LYS A 1 69 ? -12.085 8.752 14.157 1.00 83.06 69 LYS A O 1
ATOM 587 N N . ASN A 1 70 ? -11.424 6.964 15.354 1.00 79.00 70 ASN A N 1
ATOM 588 C CA . ASN A 1 70 ? -10.023 7.352 15.511 1.00 79.00 70 ASN A CA 1
ATOM 589 C C . ASN A 1 70 ? -9.141 6.879 14.347 1.00 79.00 70 ASN A C 1
ATOM 591 O O . ASN A 1 70 ? -8.171 7.546 14.011 1.00 79.00 70 ASN A O 1
ATOM 595 N N . CYS A 1 71 ? -9.494 5.765 13.702 1.00 87.81 71 CYS A N 1
ATOM 596 C CA . CYS A 1 71 ? -8.729 5.186 12.595 1.00 87.81 71 CYS A CA 1
ATOM 597 C C . CYS A 1 71 ? -9.319 5.537 11.216 1.00 87.81 71 CYS A C 1
ATOM 599 O O . CYS A 1 71 ? -8.724 5.194 10.198 1.00 87.81 71 CYS A O 1
ATOM 601 N N . ARG A 1 72 ? -10.461 6.245 11.157 1.00 86.75 72 ARG A N 1
ATOM 602 C CA . ARG A 1 72 ? -11.128 6.642 9.900 1.00 86.75 72 ARG A CA 1
ATOM 603 C C . ARG A 1 72 ? -10.216 7.347 8.895 1.00 86.75 72 ARG A C 1
ATOM 605 O O . ARG A 1 72 ? -10.310 6.984 7.728 1.00 86.75 72 ARG A O 1
ATOM 612 N N . PRO A 1 73 ? -9.355 8.309 9.281 1.00 89.19 73 PRO A N 1
ATOM 613 C CA . PRO A 1 73 ? -8.469 8.960 8.316 1.00 89.19 73 PRO A CA 1
ATOM 614 C C . PRO A 1 73 ? -7.542 7.956 7.618 1.00 89.19 73 PRO A C 1
ATOM 616 O O . PRO A 1 73 ? -7.443 7.956 6.398 1.00 89.19 73 PRO A O 1
ATOM 619 N N . ILE A 1 74 ? -6.970 7.025 8.387 1.00 87.94 74 ILE A N 1
ATOM 620 C CA . ILE A 1 74 ? -6.065 5.980 7.889 1.00 87.94 74 ILE A CA 1
ATOM 621 C C . ILE A 1 74 ? -6.815 5.013 6.963 1.00 87.94 74 ILE A C 1
ATOM 623 O O . ILE A 1 74 ? -6.292 4.607 5.930 1.00 87.94 74 ILE A O 1
ATOM 627 N N . VAL A 1 75 ? -8.060 4.663 7.307 1.00 88.62 75 VAL A N 1
ATOM 628 C CA . VAL A 1 75 ? -8.914 3.815 6.456 1.00 88.62 75 VAL A CA 1
ATOM 629 C C . VAL A 1 75 ? -9.201 4.499 5.120 1.00 88.62 75 VAL A C 1
ATOM 631 O O . VAL A 1 75 ? -9.141 3.847 4.084 1.00 88.62 75 VAL A O 1
ATOM 634 N N . LEU A 1 76 ? -9.508 5.799 5.130 1.00 91.06 76 LEU A N 1
ATOM 635 C CA . LEU A 1 76 ? -9.791 6.548 3.905 1.00 91.06 76 LEU A CA 1
ATOM 636 C C . LEU A 1 76 ? -8.556 6.648 3.004 1.00 91.06 76 LEU A C 1
ATOM 638 O O . LEU A 1 76 ? -8.676 6.403 1.807 1.00 91.06 76 LEU A O 1
ATOM 642 N N . GLU A 1 77 ? -7.381 6.932 3.570 1.00 88.94 77 GLU A N 1
ATOM 643 C CA . GLU A 1 77 ? -6.124 6.930 2.811 1.00 88.94 77 GLU A CA 1
ATOM 644 C C . GLU A 1 77 ? -5.816 5.557 2.206 1.00 88.94 77 GLU A C 1
ATOM 646 O O . GLU A 1 77 ? -5.453 5.467 1.034 1.00 88.94 77 GLU A O 1
ATOM 651 N N . TYR A 1 78 ? -6.013 4.482 2.975 1.00 89.56 78 TYR A N 1
ATOM 652 C CA . TYR A 1 78 ? -5.831 3.120 2.480 1.00 89.56 78 TYR A CA 1
ATOM 653 C C . TYR A 1 78 ? -6.764 2.815 1.302 1.00 89.56 78 TYR A C 1
ATOM 655 O O . TYR A 1 78 ? -6.305 2.343 0.264 1.00 89.56 78 TYR A O 1
ATOM 663 N N . LEU A 1 79 ? -8.059 3.123 1.433 1.00 88.81 79 LEU A N 1
ATOM 664 C CA . LEU A 1 79 ? -9.040 2.901 0.366 1.00 88.81 79 LEU A CA 1
ATOM 665 C C . LEU A 1 79 ? -8.704 3.696 -0.896 1.00 88.81 79 LEU A C 1
ATOM 667 O O . LEU A 1 79 ? -8.844 3.176 -2.002 1.00 88.81 79 LEU A O 1
ATOM 671 N N . GLN A 1 80 ? -8.232 4.933 -0.737 1.00 90.38 80 GLN A N 1
ATOM 672 C CA . GLN A 1 80 ? -7.826 5.754 -1.869 1.00 90.38 80 GLN A CA 1
ATOM 673 C C . GLN A 1 80 ? -6.597 5.174 -2.577 1.00 90.38 80 GLN A C 1
ATOM 675 O O . GLN A 1 80 ? -6.603 5.058 -3.799 1.00 90.38 80 GLN A O 1
ATOM 680 N N . LYS A 1 81 ? -5.595 4.702 -1.827 1.00 85.94 81 LYS A N 1
ATOM 681 C CA . LYS A 1 81 ? -4.431 4.026 -2.418 1.00 85.94 81 LYS A CA 1
ATOM 682 C C . LYS A 1 81 ? -4.789 2.720 -3.123 1.00 85.94 81 LYS A C 1
ATOM 684 O O . LYS A 1 81 ? -4.228 2.443 -4.177 1.00 85.94 81 LYS A O 1
ATOM 689 N N . VAL A 1 82 ? -5.722 1.933 -2.585 1.00 88.31 82 VAL A N 1
ATOM 690 C CA . VAL A 1 82 ? -6.213 0.723 -3.269 1.00 88.31 82 VAL A CA 1
ATOM 691 C C . VAL A 1 82 ? -6.853 1.094 -4.608 1.00 88.31 82 VAL A C 1
ATOM 693 O O . VAL A 1 82 ? -6.491 0.512 -5.627 1.00 88.31 82 VAL A O 1
ATOM 696 N N . ALA A 1 83 ? -7.723 2.108 -4.631 1.00 88.31 83 ALA A N 1
ATOM 697 C CA . ALA A 1 83 ? -8.351 2.580 -5.865 1.00 88.31 83 ALA A CA 1
ATOM 698 C C . ALA A 1 83 ? -7.326 3.117 -6.889 1.00 88.31 83 ALA A C 1
ATOM 700 O O . ALA A 1 83 ? -7.442 2.853 -8.088 1.00 88.31 83 ALA A O 1
ATOM 701 N N . ASP A 1 84 ? -6.288 3.822 -6.433 1.00 85.56 84 ASP A N 1
ATOM 702 C CA . ASP A 1 84 ? -5.209 4.324 -7.294 1.00 85.56 84 ASP A CA 1
ATOM 703 C C . ASP A 1 84 ? -4.357 3.190 -7.892 1.00 85.56 84 ASP A C 1
ATOM 705 O O . ASP A 1 84 ? -3.882 3.298 -9.021 1.00 85.56 84 ASP A O 1
ATOM 709 N N . VAL A 1 85 ? -4.153 2.091 -7.159 1.00 81.31 85 VAL A N 1
ATOM 710 C CA . VAL A 1 85 ? -3.430 0.914 -7.668 1.00 81.31 85 VAL A CA 1
ATOM 711 C C . VAL A 1 85 ? -4.300 0.115 -8.640 1.00 81.31 85 VAL A C 1
ATOM 713 O O . VAL A 1 85 ? -3.815 -0.286 -9.696 1.00 81.31 85 VAL A O 1
ATOM 716 N N . GLU A 1 86 ? -5.584 -0.084 -8.335 1.00 79.62 86 GLU A N 1
ATOM 717 C CA . GLU A 1 86 ? -6.515 -0.789 -9.229 1.00 79.62 86 GLU A CA 1
ATOM 718 C C . GLU A 1 86 ? -6.730 -0.037 -10.549 1.00 79.62 86 GLU A C 1
ATOM 720 O O . GLU A 1 86 ? -6.721 -0.658 -11.610 1.00 79.62 86 GLU A O 1
ATOM 725 N N . SER A 1 87 ? -6.840 1.294 -10.506 1.00 77.94 87 SER A N 1
ATOM 726 C CA . SER A 1 87 ? -6.997 2.131 -11.707 1.00 77.94 87 SER A CA 1
ATOM 727 C C . SER A 1 87 ? -5.748 2.209 -12.587 1.00 77.94 87 SER A C 1
ATOM 729 O O . SER A 1 87 ? -5.874 2.469 -13.777 1.00 77.94 87 SER A O 1
ATOM 731 N N . LYS A 1 88 ? -4.548 1.976 -12.042 1.00 67.75 88 LYS A N 1
ATOM 732 C CA . LYS A 1 88 ? -3.301 1.897 -12.829 1.00 67.75 88 LYS A CA 1
ATOM 733 C C . LYS A 1 88 ? -3.092 0.539 -13.502 1.00 67.75 88 LYS A C 1
ATOM 735 O O . LYS A 1 88 ? -2.267 0.442 -14.407 1.00 67.75 88 LYS A O 1
ATOM 740 N N . ASN A 1 89 ? -3.796 -0.497 -13.046 1.00 59.84 89 ASN A N 1
ATOM 741 C CA . ASN A 1 89 ? -3.693 -1.861 -13.569 1.00 59.84 89 ASN A CA 1
ATOM 742 C C . ASN A 1 89 ? -4.732 -2.178 -14.669 1.00 59.84 89 ASN A C 1
ATOM 744 O O . ASN A 1 89 ? -4.691 -3.282 -15.216 1.00 59.84 89 ASN A O 1
ATOM 748 N N . TYR A 1 90 ? -5.633 -1.239 -14.993 1.00 46.19 90 TYR A N 1
ATOM 749 C CA . TYR A 1 90 ? -6.661 -1.324 -16.046 1.00 46.19 90 TYR A CA 1
ATOM 750 C C . TYR A 1 90 ? -6.483 -0.217 -17.090 1.00 46.19 90 TYR A C 1
ATOM 752 O O . TYR A 1 90 ? -6.771 -0.493 -18.277 1.00 46.19 90 TYR A O 1
#

pLDDT: mean 71.3, std 16.93, range [40.03, 91.06]

Radius of gyration: 26.15 Å; chains: 1; bounding box: 66×42×51 Å